Protein 1I2T (pdb70)

Solvent-accessible surface area: 3956 Å² total; per-residue (Å²): 138,106,116,48,24,7,126,168,0,87,64,66,0,73,89,46,45,94,88,79,5,84,112,0,8,32,47,5,46,147,59,53,86,71,67,2,87,76,0,28,91,31,69,103,32,0,111,64,58,0,69,91,5,20,119,101,37,111,79,178,107

Secondary structure (DSSP, 8-state):
-HHHHHHHHHHHHHHH-GGGHHHHHHHHTTS-HHHHHHHHH-HHHHHHHHHHHHHHHHHH-

Foldseek 3Di:
DLVVLLVLQQVLLCVQPVVCRVVLSVVLSVDDPVVSVVLSVDVVSVNVSSVVVVVVVVVVD

Structure (mmCIF, N/CA/C/O backbone):
data_1I2T
#
_entry.id   1I2T
#
_cell.length_a   32.969
_cell.length_b   38.166
_cell.length_c   51.062
_cell.angle_alpha   90.00
_cell.angle_beta   90.00
_cell.angle_gamma   90.00
#
_symmetry.space_group_name_H-M   'P 21 21 21'
#
loop_
_entity.id
_entity.type
_entity.pdbx_description
1 polymer 'HYD PROTEIN'
2 water water
#
loop_
_atom_site.group_PDB
_atom_site.id
_atom_site.type_symbol
_atom_site.label_atom_id
_atom_site.label_alt_id
_atom_site.label_comp_id
_atom_site.label_asym_id
_atom_site.label_entity_id
_atom_site.label_seq_id
_atom_site.pdbx_PDB_ins_code
_atom_site.Cartn_x
_atom_site.Cartn_y
_atom_site.Cartn_z
_atom_site.occupancy
_atom_site.B_iso_or_equiv
_atom_site.auth_seq_id
_atom_site.auth_comp_id
_atom_site.auth_asym_id
_atom_site.auth_atom_id
_atom_site.pdbx_PDB_model_num
ATOM 1 N N . HIS A 1 1 ? 20.310 34.812 22.150 1.00 19.94 1009 HIS A N 1
ATOM 2 C CA . HIS A 1 1 ? 21.696 35.283 22.011 1.00 17.10 1009 HIS A CA 1
ATOM 3 C C . HIS A 1 1 ? 22.323 34.779 20.723 1.00 14.84 1009 HIS A C 1
ATOM 4 O O . HIS A 1 1 ? 22.898 35.517 19.918 1.00 16.87 1009 HIS A O 1
ATOM 11 N N . ARG A 1 2 ? 22.228 33.480 20.447 1.00 16.77 1010 ARG A N 1
ATOM 12 C CA . ARG A 1 2 ? 22.755 32.898 19.213 1.00 15.84 1010 ARG A CA 1
ATOM 13 C C . ARG A 1 2 ? 22.089 33.563 18.008 1.00 14.83 1010 ARG A C 1
ATOM 14 O O . ARG A 1 2 ? 22.716 33.901 16.999 1.00 16.17 1010 ARG A O 1
ATOM 22 N N . GLN A 1 3 ? 20.771 33.790 18.120 1.00 15.91 1011 GLN A N 1
ATOM 23 C CA . GLN A 1 3 ? 20.042 34.486 17.039 1.00 17.93 1011 GLN A CA 1
ATOM 24 C C . GLN A 1 3 ? 20.607 35.870 16.778 1.00 15.60 1011 GLN A C 1
ATOM 25 O O . GLN A 1 3 ? 20.790 36.278 15.625 1.00 18.26 1011 GLN A O 1
ATOM 31 N N . ALA A 1 4 ? 20.882 36.626 17.846 1.00 15.82 1012 ALA A N 1
ATOM 32 C CA . ALA A 1 4 ? 21.345 38.009 17.698 1.00 14.69 1012 ALA A CA 1
ATOM 33 C C . ALA A 1 4 ? 22.728 38.009 17.048 1.00 13.20 1012 ALA A C 1
ATOM 34 O O . ALA A 1 4 ? 23.072 38.836 16.212 1.00 15.77 1012 ALA A O 1
ATOM 36 N N . LEU A 1 5 ? 23.540 37.025 17.453 1.00 13.51 1013 LEU A N 1
ATOM 37 C CA . LEU A 1 5 ? 24.834 36.870 16.769 1.00 12.75 1013 LEU A CA 1
ATOM 38 C C . LEU A 1 5 ? 24.681 36.591 15.288 1.00 12.75 1013 LEU A C 1
ATOM 39 O O . LEU A 1 5 ? 25.375 37.164 14.453 1.00 12.47 1013 LEU A O 1
ATOM 44 N N . GLY A 1 6 ? 23.765 35.688 14.915 1.00 12.71 1014 GLY A N 1
ATOM 45 C CA . GLY A 1 6 ? 23.591 35.334 13.512 1.00 13.21 1014 GLY A CA 1
ATOM 46 C C . GLY A 1 6 ? 23.113 36.505 12.688 1.00 11.32 1014 GLY A C 1
ATOM 47 O O . GLY A 1 6 ? 23.482 36.623 11.510 1.00 12.80 1014 GLY A O 1
ATOM 48 N N . GLU A 1 7 ? 22.305 37.386 13.289 1.00 13.20 1015 GLU A N 1
ATOM 49 C CA . GLU A 1 7 ? 21.818 38.539 12.531 1.00 14.12 1015 GLU A CA 1
ATOM 50 C C . GLU A 1 7 ? 22.949 39.504 12.192 1.00 11.55 1015 GLU A C 1
ATOM 51 O O . GLU A 1 7 ? 22.945 40.161 11.146 1.00 12.42 1015 GLU A O 1
ATOM 57 N N . ARG A 1 8 ? 23.958 39.583 13.060 1.00 10.89 1016 ARG A N 1
ATOM 58 C CA . ARG A 1 8 ? 25.130 40.409 12.838 1.00 10.75 1016 ARG A CA 1
ATOM 59 C C . ARG A 1 8 ? 26.107 39.690 11.915 1.00 9.36 1016 ARG A C 1
ATOM 60 O O . ARG A 1 8 ? 26.810 40.331 11.146 1.00 10.62 1016 ARG A O 1
ATOM 68 N N . LEU A 1 9 ? 26.186 38.360 12.024 1.00 9.82 1017 LEU A N 1
ATOM 69 C CA . LEU A 1 9 ? 27.123 37.606 11.211 1.00 8.36 1017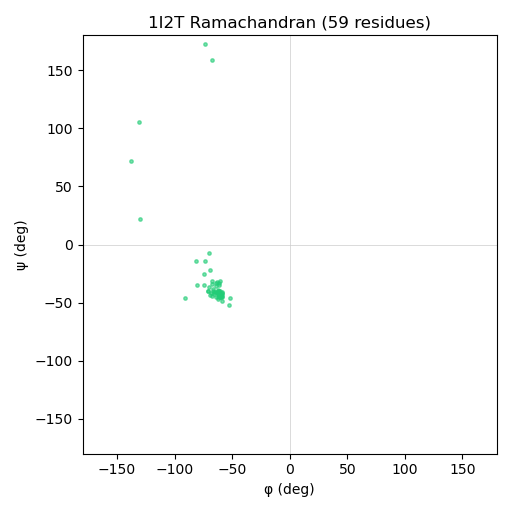 LEU A CA 1
ATOM 70 C C . LEU A 1 9 ? 26.710 37.620 9.743 1.00 7.45 1017 LEU A C 1
ATOM 71 O O . LEU A 1 9 ? 27.573 37.778 8.873 1.00 7.96 1017 LEU A O 1
ATOM 76 N N . TYR A 1 10 ? 25.443 37.435 9.442 1.00 7.69 1018 TYR A N 1
ATOM 77 C CA . TYR A 1 10 ? 25.004 37.229 8.071 1.00 7.94 1018 TYR A CA 1
ATOM 78 C C . TYR A 1 10 ? 25.479 38.309 7.103 1.00 7.24 1018 TYR A C 1
ATOM 79 O O . TYR A 1 10 ? 26.051 37.962 6.064 1.00 7.44 1018 TYR A O 1
ATOM 88 N N . PRO A 1 11 ? 25.283 39.599 7.357 1.00 7.90 1019 PRO A N 1
ATOM 89 C CA . PRO A 1 11 ? 25.739 40.580 6.351 1.00 8.32 1019 PRO A CA 1
ATOM 90 C C . PRO A 1 11 ? 27.248 40.553 6.153 1.00 7.60 1019 PRO A C 1
ATOM 91 O O . PRO A 1 11 ? 27.735 40.804 5.043 1.00 8.68 1019 PRO A O 1
ATOM 95 N N . ARG A 1 12 ? 28.000 40.240 7.217 1.00 7.63 1020 ARG A N 1
ATOM 96 C CA . ARG A 1 12 ? 29.461 40.179 7.072 1.00 7.39 1020 ARG A CA 1
ATOM 97 C C . ARG A 1 12 ? 29.876 38.974 6.245 1.00 7.16 1020 ARG A C 1
ATOM 98 O O . ARG A 1 12 ? 30.790 39.059 5.419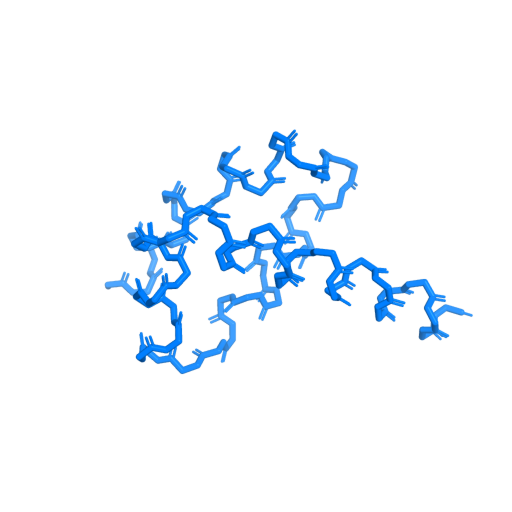 1.00 8.09 1020 ARG A O 1
ATOM 106 N N . VAL A 1 13 ? 29.226 37.837 6.437 1.00 7.10 1021 VAL A N 1
ATOM 107 C CA . VAL A 1 13 ? 29.477 36.655 5.616 1.00 7.52 1021 VAL A CA 1
ATOM 108 C C . VAL A 1 13 ? 29.071 36.925 4.181 1.00 7.47 1021 VAL A C 1
ATOM 109 O O . VAL A 1 13 ? 29.776 36.552 3.253 1.00 9.06 1021 VAL A O 1
ATOM 113 N N . GLN A 1 14 ? 27.939 37.602 4.008 1.00 8.49 1022 GLN A N 1
ATOM 114 C CA . GLN A 1 14 ? 27.430 37.894 2.675 1.00 9.12 1022 GLN A CA 1
ATOM 115 C C . GLN A 1 14 ? 28.391 38.749 1.870 1.00 9.15 1022 GLN A C 1
ATOM 116 O O . GLN A 1 14 ? 28.500 38.573 0.664 1.00 10.92 1022 GLN A O 1
ATOM 122 N N . ALA A 1 15 ? 29.112 39.672 2.524 1.00 8.42 1023 ALA A N 1
ATOM 123 C CA . ALA A 1 15 ? 30.078 40.495 1.815 1.00 9.49 1023 ALA A CA 1
ATOM 124 C C . ALA A 1 15 ? 31.290 39.682 1.351 1.00 10.29 1023 ALA A C 1
ATOM 125 O O . ALA A 1 15 ? 31.980 40.127 0.420 1.00 14.47 1023 ALA A O 1
ATOM 127 N N . MET A 1 16 ? 31.555 38.549 1.983 1.00 9.11 1024 MET A N 1
ATOM 128 C CA . MET A 1 16 ? 32.676 37.676 1.671 1.00 9.70 1024 MET A CA 1
ATOM 129 C C . MET A 1 16 ? 32.335 36.597 0.644 1.00 10.11 1024 MET A C 1
ATOM 130 O O . MET A 1 16 ? 33.105 36.324 -0.278 1.00 14.10 1024 MET A O 1
ATOM 135 N N . GLN A 1 17 ? 31.207 35.937 0.822 1.00 10.26 1025 GLN A N 1
ATOM 136 C CA . GLN A 1 17 ? 30.738 34.836 -0.018 1.00 9.74 1025 GLN A CA 1
ATOM 137 C C . GLN A 1 17 ? 29.248 34.974 -0.286 1.00 9.07 1025 GLN A C 1
ATOM 138 O O . GLN A 1 17 ? 28.394 34.252 0.247 1.00 10.41 1025 GLN A O 1
ATOM 144 N N . PRO A 1 18 ? 28.871 35.943 -1.109 1.00 9.60 1026 PRO A N 1
ATOM 145 C CA . PRO A 1 18 ? 27.437 36.238 -1.247 1.00 10.37 1026 PRO A CA 1
ATOM 146 C C . PRO A 1 18 ? 26.611 35.072 -1.772 1.00 9.09 1026 PRO A C 1
ATOM 147 O O . PRO A 1 18 ? 25.447 34.919 -1.391 1.00 11.25 1026 PRO A O 1
ATOM 151 N N . ALA A 1 19 ? 27.176 34.216 -2.618 1.00 9.80 1027 ALA A N 1
ATOM 152 C CA . ALA A 1 19 ? 26.410 33.129 -3.216 1.00 10.50 1027 ALA A CA 1
ATOM 153 C C . ALA A 1 19 ? 26.115 32.014 -2.215 1.00 9.28 1027 ALA A C 1
ATOM 154 O O . ALA A 1 19 ? 25.253 31.175 -2.494 1.00 11.31 1027 ALA A O 1
ATOM 156 N N . PHE A 1 20 ? 26.802 32.011 -1.081 1.00 8.49 1028 PHE A N 1
ATOM 157 C CA . PHE A 1 20 ? 26.667 30.932 -0.098 1.00 8.99 1028 PHE A CA 1
ATOM 158 C C . PHE A 1 20 ? 26.413 31.520 1.288 1.00 7.81 1028 PHE A C 1
ATOM 159 O O . PHE A 1 20 ? 26.701 30.875 2.294 1.00 8.66 1028 PHE A O 1
ATOM 167 N N . ALA A 1 21 ? 25.911 32.747 1.359 1.00 8.05 1029 ALA A N 1
ATOM 168 C CA . ALA A 1 21 ? 25.898 33.461 2.644 1.00 8.69 1029 ALA A CA 1
ATOM 169 C C . ALA A 1 21 ? 25.063 32.774 3.695 1.00 7.49 1029 ALA A C 1
ATOM 170 O O . ALA A 1 21 ? 25.476 32.668 4.855 1.00 8.42 1029 ALA A O 1
ATOM 172 N N . SER A 1 22 ? 23.848 32.331 3.309 1.00 8.38 1030 SER A N 1
ATOM 173 C CA . SER A 1 22 ? 22.990 31.706 4.312 1.00 9.08 1030 SER A CA 1
ATOM 174 C C . SER A 1 22 ? 23.536 30.334 4.701 1.00 7.90 1030 SER A C 1
ATOM 175 O O . SER A 1 22 ? 23.549 29.959 5.864 1.00 8.94 1030 SER A O 1
ATOM 178 N N . LYS A 1 23 ? 24.022 29.586 3.705 1.00 8.34 1031 LYS A N 1
ATOM 179 C CA . LYS A 1 23 ? 24.588 28.278 4.011 1.00 8.01 1031 LYS A CA 1
ATOM 180 C C . LYS A 1 23 ? 25.754 28.373 4.984 1.00 7.55 1031 LYS A C 1
ATOM 181 O O . LYS A 1 23 ? 25.813 27.667 5.984 1.00 8.66 1031 LYS A O 1
ATOM 187 N N . ILE A 1 24 ? 26.684 29.283 4.688 1.00 7.64 1032 ILE A N 1
ATOM 188 C CA . ILE A 1 24 ? 27.840 29.434 5.571 1.00 6.99 1032 ILE A CA 1
ATOM 189 C C . ILE A 1 24 ? 27.458 30.012 6.925 1.00 6.81 1032 ILE A C 1
ATOM 190 O O . ILE A 1 24 ? 27.953 29.546 7.951 1.00 7.55 1032 ILE A O 1
ATOM 195 N N . THR A 1 25 ? 26.578 31.013 6.947 1.00 7.14 1033 THR A N 1
ATOM 196 C CA . THR A 1 25 ? 26.174 31.544 8.244 1.00 7.20 1033 THR A CA 1
ATOM 197 C C . THR A 1 25 ? 25.564 30.439 9.091 1.00 7.98 1033 THR A C 1
ATOM 198 O O . THR A 1 25 ? 25.859 30.328 10.288 1.00 8.45 1033 THR A O 1
ATOM 202 N N . GLY A 1 26 ? 24.727 29.589 8.490 1.00 8.12 1034 GLY A N 1
ATOM 203 C CA . GLY A 1 26 ? 24.153 28.482 9.229 1.00 9.35 1034 GLY A CA 1
ATOM 204 C C . GLY A 1 26 ? 25.180 27.498 9.762 1.00 8.18 1034 GLY A C 1
ATOM 205 O O . GLY A 1 26 ? 25.057 27.016 10.897 1.00 9.82 1034 GLY A O 1
ATOM 206 N N . MET A 1 27 ? 26.202 27.200 8.971 1.00 7.96 1035 MET A N 1
ATOM 207 C CA . MET A 1 27 ? 27.288 26.352 9.446 1.00 7.95 1035 MET A CA 1
ATOM 208 C C . MET A 1 27 ? 28.001 26.970 10.650 1.00 7.59 1035 MET A C 1
ATOM 209 O O . MET A 1 27 ? 28.295 26.311 11.658 1.00 9.05 1035 MET A O 1
ATOM 214 N N . LEU A 1 28 ? 28.296 28.290 10.569 1.00 7.65 1036 LEU A N 1
ATOM 215 C CA . LEU A 1 28 ? 28.952 28.967 11.692 1.00 7.77 1036 LEU A CA 1
ATOM 216 C C . LEU A 1 28 ? 28.083 28.987 12.936 1.00 7.61 1036 LEU A C 1
ATOM 217 O O . LEU A 1 28 ? 28.595 28.892 14.046 1.00 8.54 1036 LEU A O 1
ATOM 222 N N . LEU A 1 29 ? 26.776 29.129 12.749 1.00 8.08 1037 LEU A N 1
ATOM 223 C CA . LEU A 1 29 ? 25.876 29.190 13.891 1.00 9.41 1037 LEU A CA 1
ATOM 224 C C . LEU A 1 29 ? 25.729 27.866 14.629 1.00 9.60 1037 LEU A C 1
ATOM 225 O O . LEU A 1 29 ? 25.119 27.855 15.710 1.00 12.95 1037 LEU A O 1
ATOM 230 N N . GLU A 1 30 ? 26.277 26.769 14.120 1.00 8.61 1038 GLU A N 1
ATOM 231 C CA . GLU A 1 30 ? 26.323 25.512 14.892 1.00 8.78 1038 GLU A CA 1
ATOM 232 C C . GLU A 1 30 ? 27.480 25.503 15.881 1.00 8.41 1038 GLU A C 1
ATOM 233 O O . GLU A 1 30 ? 27.530 24.635 16.750 1.00 9.40 1038 GLU A O 1
ATOM 239 N N .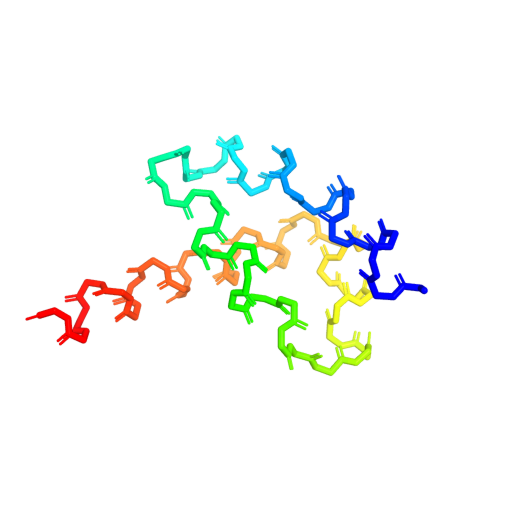 LEU A 1 31 ? 28.429 26.438 15.732 1.00 8.27 1039 LEU A N 1
ATOM 240 C CA . LEU A 1 31 ? 29.667 26.397 16.516 1.00 8.21 1039 LEU A CA 1
ATOM 241 C C . LEU A 1 31 ? 29.450 26.785 17.964 1.00 9.20 1039 LEU A C 1
ATOM 242 O O . LEU A 1 31 ? 28.362 27.212 18.359 1.00 10.59 1039 LEU A O 1
ATOM 247 N N . SER A 1 32 ? 30.507 26.618 18.791 1.00 10.03 1040 SER A N 1
ATOM 248 C CA . SER A 1 32 ? 30.307 26.898 20.210 1.00 11.09 1040 SER A CA 1
ATOM 249 C C . SER A 1 32 ? 30.066 28.380 20.442 1.00 11.82 1040 SER A C 1
ATOM 250 O O . SER A 1 32 ? 30.469 29.250 19.678 1.00 11.77 1040 SER A O 1
ATOM 253 N N . PRO A 1 33 ? 29.454 28.692 21.566 1.00 14.50 1041 PRO A N 1
ATOM 254 C CA . PRO A 1 33 ? 29.303 30.090 21.969 1.00 15.51 1041 PRO A CA 1
ATOM 255 C C . PRO A 1 33 ? 30.618 30.863 21.961 1.00 13.14 1041 PRO A C 1
ATOM 256 O O . PRO A 1 33 ? 30.651 31.989 21.455 1.00 12.90 1041 PRO A O 1
ATOM 260 N N . ALA A 1 34 ? 31.686 30.282 22.513 1.00 13.02 1042 ALA A N 1
ATOM 261 C CA . ALA A 1 34 ? 32.966 30.976 22.550 1.00 13.04 1042 ALA A CA 1
ATOM 262 C C . ALA A 1 34 ? 33.477 31.245 21.143 1.00 11.21 1042 ALA A C 1
ATOM 263 O O . ALA A 1 34 ? 34.000 32.332 20.891 1.00 12.66 1042 ALA A O 1
ATOM 265 N N . GLN A 1 35 ? 33.350 30.287 20.231 1.00 10.69 1043 GLN A N 1
ATOM 266 C CA . GLN A 1 35 ? 33.847 30.496 18.862 1.00 10.56 1043 GLN A CA 1
ATOM 267 C C . GLN A 1 35 ? 32.990 31.517 18.132 1.00 9.56 1043 GLN A C 1
ATOM 268 O O . GLN A 1 35 ? 33.513 32.356 17.395 1.00 9.87 1043 GLN A O 1
ATOM 274 N N . LEU A 1 36 ? 31.681 31.533 18.346 1.00 10.63 1044 LEU A N 1
ATOM 275 C CA . LEU A 1 36 ? 30.858 32.548 17.681 1.00 11.33 1044 LEU A CA 1
ATOM 276 C C . LEU A 1 36 ? 31.242 33.947 18.118 1.00 10.99 1044 LEU A C 1
ATOM 277 O O . LEU A 1 36 ? 31.277 34.874 17.296 1.00 12.17 1044 LEU A O 1
ATOM 282 N N . LEU A 1 37 ? 31.471 34.112 19.416 1.00 10.75 1045 LEU A N 1
ATOM 283 C CA . LEU A 1 37 ? 31.871 35.441 19.899 1.00 11.46 1045 LEU A CA 1
ATOM 284 C C . LEU A 1 37 ? 33.198 35.865 19.302 1.00 10.86 1045 LEU A C 1
ATOM 285 O O . LEU A 1 37 ? 33.401 37.033 18.940 1.00 11.72 1045 LEU A O 1
ATOM 290 N N . LEU A 1 38 ? 34.148 34.918 19.205 1.00 9.78 1046 LEU A N 1
ATOM 291 C CA . LEU A 1 38 ? 35.425 35.243 18.577 1.00 10.38 1046 LEU A CA 1
ATOM 292 C C . LEU A 1 38 ? 35.237 35.706 17.133 1.00 9.59 1046 LEU A C 1
ATOM 293 O O . LEU A 1 38 ? 35.849 36.676 16.704 1.00 11.70 1046 LEU A O 1
ATOM 298 N N . LEU A 1 39 ? 34.384 35.002 16.390 1.00 9.23 1047 LEU A N 1
ATOM 299 C CA . LEU A 1 39 ? 34.159 35.333 14.989 1.00 9.75 1047 LEU A CA 1
ATOM 300 C C . LEU A 1 39 ? 33.489 36.686 14.837 1.00 9.77 1047 LEU A C 1
ATOM 301 O O . LEU A 1 39 ? 33.869 37.462 13.971 1.00 12.08 1047 LEU A O 1
ATOM 306 N N . LEU A 1 40 ? 32.508 37.005 15.683 1.00 8.72 1048 LEU A N 1
ATOM 307 C CA . LEU A 1 40 ? 31.922 38.336 15.568 1.00 10.45 1048 LEU A CA 1
ATOM 308 C C . LEU A 1 40 ? 32.911 39.423 15.967 1.00 9.71 1048 LEU A C 1
ATOM 309 O O . LEU A 1 40 ? 32.901 40.517 15.402 1.00 10.82 1048 LEU A O 1
ATOM 314 N N . ALA A 1 41 ? 33.782 39.148 16.930 1.00 10.09 1049 ALA A N 1
ATOM 315 C CA . ALA A 1 41 ? 34.730 40.160 17.398 1.00 10.69 1049 ALA A CA 1
ATOM 316 C C . ALA A 1 41 ? 35.867 40.407 16.419 1.00 10.38 1049 ALA A C 1
ATOM 317 O O . ALA A 1 41 ? 36.434 41.505 16.410 1.00 12.81 1049 ALA A O 1
ATOM 319 N N . SER A 1 42 ? 36.208 39.442 15.580 1.00 9.93 1050 SER A N 1
ATOM 320 C CA . SER A 1 42 ? 37.375 39.550 14.712 1.00 9.84 1050 SER A CA 1
ATOM 321 C C . SER A 1 42 ? 37.010 39.202 13.278 1.00 8.66 1050 SER A C 1
ATOM 322 O O . SER A 1 42 ? 36.829 38.038 12.930 1.00 9.80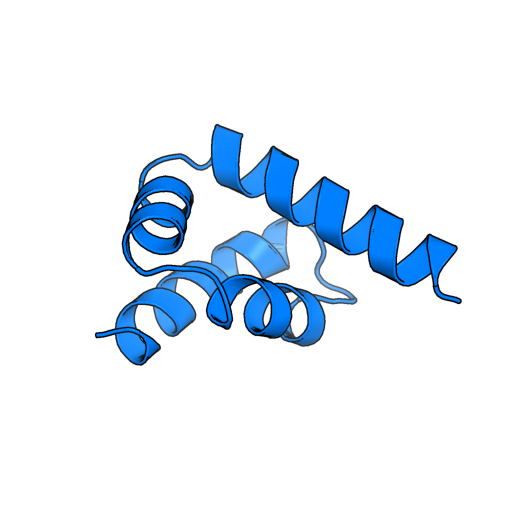 1050 SER A O 1
ATOM 325 N N . GLU A 1 43 ? 36.920 40.238 12.442 1.00 9.47 1051 GLU A N 1
ATOM 326 C CA . GLU A 1 43 ? 36.652 40.032 11.021 1.00 8.90 1051 GLU A CA 1
ATOM 327 C C . GLU A 1 43 ? 37.770 39.211 10.408 1.00 8.75 1051 GLU A C 1
ATOM 328 O O . GLU A 1 43 ? 37.499 38.431 9.484 1.00 9.17 1051 GLU A O 1
ATOM 334 N N . ASP A 1 44 ? 39.009 39.350 10.876 1.00 9.69 1052 ASP A N 1
ATOM 335 C CA . ASP A 1 44 ? 40.090 38.512 10.335 1.00 10.32 1052 ASP A CA 1
ATOM 336 C C . ASP A 1 44 ? 39.821 37.043 10.609 1.00 9.22 1052 ASP A C 1
ATOM 337 O O . ASP A 1 44 ? 39.986 36.199 9.715 1.00 10.75 1052 ASP A O 1
ATOM 342 N N . SER A 1 45 ? 39.441 36.710 11.854 1.00 9.58 1053 SER A N 1
ATOM 343 C CA . SER A 1 45 ? 39.077 35.320 12.156 1.00 9.54 1053 SER A CA 1
ATOM 344 C C . SER A 1 45 ? 37.870 34.862 11.356 1.00 8.03 1053 SER A C 1
ATOM 345 O O . SER A 1 45 ? 37.797 33.730 10.867 1.00 8.71 1053 SER A O 1
ATOM 348 N N . LEU A 1 46 ? 36.870 35.737 11.233 1.00 8.28 1054 LEU A N 1
ATOM 349 C CA . LEU A 1 46 ? 35.683 35.405 10.451 1.00 7.68 1054 LEU A CA 1
ATOM 350 C C . LEU A 1 46 ? 36.041 35.107 8.999 1.00 6.97 1054 LEU A C 1
ATOM 351 O O . LEU A 1 46 ? 35.556 34.117 8.423 1.00 8.04 1054 LEU A O 1
ATOM 356 N N . ARG A 1 47 ? 36.889 35.920 8.389 1.00 8.40 1055 ARG A N 1
ATOM 357 C CA . ARG A 1 47 ? 37.267 35.676 6.977 1.00 9.20 1055 ARG A CA 1
ATOM 358 C C . ARG A 1 47 ? 37.910 34.311 6.813 1.00 8.18 1055 ARG A C 1
ATOM 359 O O . ARG A 1 47 ? 37.603 33.582 5.873 1.00 9.45 1055 ARG A O 1
ATOM 367 N N . ALA A 1 48 ? 38.803 33.947 7.728 1.00 8.18 1056 ALA A N 1
ATOM 368 C CA . ALA A 1 48 ? 39.460 32.641 7.645 1.00 9.49 1056 ALA A CA 1
ATOM 369 C C . ALA A 1 48 ? 38.444 31.520 7.771 1.00 8.01 1056 ALA A C 1
ATOM 370 O O . ALA A 1 48 ? 38.512 30.506 7.072 1.00 9.40 1056 ALA A O 1
ATOM 372 N N . ARG A 1 49 ? 37.476 31.686 8.666 1.00 7.85 1057 ARG A N 1
ATOM 373 C CA . ARG A 1 49 ? 36.507 30.618 8.931 1.00 7.70 1057 ARG A CA 1
ATOM 374 C C . ARG A 1 49 ? 35.490 30.496 7.802 1.00 7.06 1057 ARG A C 1
ATOM 375 O O . ARG A 1 49 ? 35.052 29.379 7.471 1.00 8.11 1057 ARG A O 1
ATOM 383 N N . VAL A 1 50 ? 35.111 31.618 7.199 1.00 7.07 1058 VAL A N 1
ATOM 384 C CA . VAL A 1 50 ? 34.229 31.603 6.037 1.00 7.36 1058 VAL A CA 1
ATOM 385 C C . VAL A 1 50 ? 34.929 30.935 4.867 1.00 6.87 1058 VAL A C 1
ATOM 386 O O . VAL A 1 50 ? 34.323 30.147 4.144 1.00 8.09 1058 VAL A O 1
ATOM 390 N N . ASP A 1 51 ? 36.214 31.244 4.663 1.00 7.99 1059 ASP A N 1
ATOM 391 C CA . ASP A 1 51 ? 36.973 30.554 3.619 1.00 9.86 1059 ASP A CA 1
ATOM 392 C C . ASP A 1 51 ? 37.045 29.046 3.873 1.00 8.37 1059 ASP A C 1
ATOM 393 O O . ASP A 1 51 ? 36.908 28.251 2.940 1.00 9.25 1059 ASP A O 1
ATOM 398 N N . GLU A 1 52 ? 37.226 28.660 5.133 1.00 7.99 1060 GLU A N 1
ATOM 399 C CA . GLU A 1 52 ? 37.255 27.241 5.486 1.00 8.25 1060 GLU A CA 1
ATOM 400 C C . GLU A 1 52 ? 35.925 26.590 5.141 1.00 7.05 1060 GLU A C 1
ATOM 401 O O . GLU A 1 52 ? 35.876 25.485 4.609 1.00 7.91 1060 GLU A O 1
ATOM 407 N N . ALA A 1 53 ? 34.833 27.276 5.488 1.00 7.19 1061 ALA A N 1
ATOM 408 C CA . ALA A 1 53 ? 33.494 26.743 5.208 1.00 7.10 1061 ALA A CA 1
ATOM 409 C C . ALA A 1 53 ? 33.265 26.567 3.713 1.00 7.27 1061 ALA A C 1
ATOM 410 O O . ALA A 1 53 ? 32.724 25.554 3.264 1.00 8.25 1061 ALA A O 1
ATOM 412 N N . MET A 1 54 ? 33.672 27.571 2.936 1.00 7.44 1062 MET A N 1
ATOM 413 C CA . MET A 1 54 ? 33.576 27.484 1.478 1.00 8.31 1062 MET A CA 1
ATOM 414 C C . MET A 1 54 ? 34.382 26.306 0.944 1.00 8.05 1062 MET A C 1
ATOM 415 O O . MET A 1 54 ? 33.905 25.541 0.081 1.00 9.53 1062 MET A O 1
AT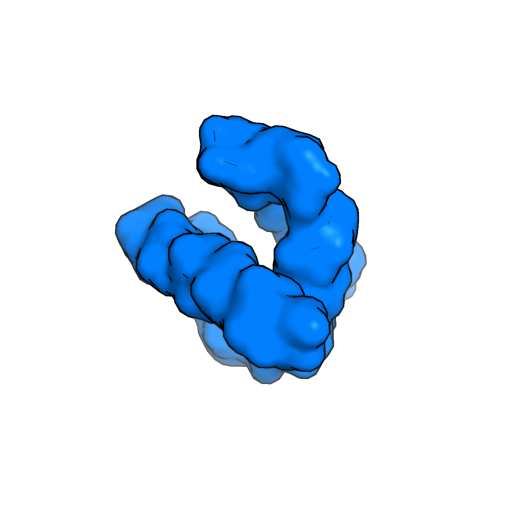OM 420 N N . GLU A 1 55 ? 35.609 26.116 1.438 1.00 8.06 1063 GLU A N 1
ATOM 421 C CA . GLU A 1 55 ? 36.427 24.987 0.999 1.00 8.05 1063 GLU A CA 1
ATOM 422 C C . GLU A 1 55 ? 35.752 23.665 1.354 1.00 8.58 1063 GLU A C 1
ATOM 423 O O . GLU A 1 55 ? 35.802 22.723 0.546 1.00 8.81 1063 GLU A O 1
ATOM 429 N N . LEU A 1 56 ? 35.122 23.572 2.515 1.00 8.37 1064 LEU A N 1
ATOM 430 C CA . LEU A 1 56 ? 34.417 22.344 2.894 1.00 8.64 1064 LEU A CA 1
ATOM 431 C C . LEU A 1 56 ? 33.203 22.102 1.998 1.00 9.20 1064 LEU A C 1
ATOM 432 O O . LEU A 1 56 ? 32.947 20.968 1.617 1.00 11.23 1064 LEU A O 1
ATOM 437 N N . ILE A 1 57 ? 32.470 23.164 1.671 1.00 9.34 1065 ILE A 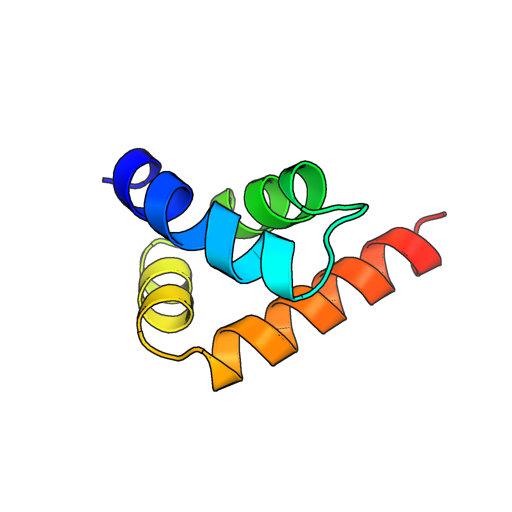N 1
ATOM 438 C CA . ILE A 1 57 ? 31.320 22.988 0.776 1.00 11.31 1065 ILE A CA 1
ATOM 439 C C . ILE A 1 57 ? 31.774 22.406 -0.553 1.00 11.52 1065 ILE A C 1
ATOM 440 O O . ILE A 1 57 ? 31.179 21.508 -1.126 1.00 14.35 1065 ILE A O 1
ATOM 445 N N . ILE A 1 58 ? 32.870 22.946 -1.104 1.00 10.54 1066 ILE A N 1
ATOM 446 C CA . ILE A 1 58 ? 33.359 22.465 -2.398 1.00 11.82 1066 ILE A CA 1
ATOM 447 C C . ILE A 1 58 ? 33.884 21.049 -2.296 1.00 11.62 1066 ILE A C 1
ATOM 448 O O . ILE A 1 58 ? 33.585 20.193 -3.141 1.00 14.29 1066 ILE A O 1
ATOM 453 N N . ALA A 1 59 ? 34.660 20.755 -1.257 1.00 10.27 1067 ALA A N 1
ATOM 454 C CA . ALA A 1 59 ? 35.231 19.424 -1.099 1.00 11.32 1067 ALA A CA 1
ATOM 455 C C . ALA A 1 59 ? 34.151 18.365 -0.907 1.00 14.72 1067 ALA A C 1
ATOM 456 O O . ALA A 1 59 ? 34.246 17.294 -1.514 1.00 15.47 1067 ALA A O 1
ATOM 458 N N . HIS A 1 60 ? 33.166 18.657 -0.054 1.00 16.27 1068 HIS A N 1
ATOM 459 C CA . HIS A 1 60 ? 32.101 17.680 0.203 1.00 21.60 1068 HIS A CA 1
ATOM 460 C C . HIS A 1 60 ? 31.413 17.370 -1.118 1.00 26.04 1068 HIS A C 1
ATOM 461 O O . HIS A 1 60 ? 31.102 16.214 -1.407 1.00 29.80 1068 HIS A O 1
ATOM 468 N N . GLY A 1 61 ? 31.182 18.397 -1.924 1.00 29.48 1069 GLY A N 1
ATOM 469 C CA . GLY A 1 61 ? 30.607 18.240 -3.245 1.00 34.68 1069 GLY A CA 1
ATOM 470 C C . GLY A 1 61 ? 31.448 17.353 -4.143 1.00 34.31 1069 GLY A C 1
ATOM 471 O O . GLY A 1 61 ? 30.915 16.441 -4.793 1.00 43.66 1069 GLY A O 1
#

Radius of gyration: 10.55 Å; Cα contacts (8 Å, |Δi|>4): 39; chains: 1; bounding box: 20×23×26 Å

Organism: Homo sapiens (NCBI:txid9606)

Sequence (61 aa):
HRQALGERLYPRVQAMQPAFASKITGMLLELSPAQLLLLLASEDSLRARVDEAMELIIAHG

InterPro domains:
  IPR000569 HECT domain [PF00632] (2501-2798)
  IPR000569 HECT domain [PS50237] (2504-2799)
  IPR000569 HECT domain [SM00119] (2432-2799)
  IPR002004 Polyadenylate-binding protein/Hyperplastic disc protein, C-terminal [PF00658] (2392-2449)
  IPR002004 Polyadenylate-binding protein/Hyperplastic disc protein, C-terminal [PS51309] (2377-2454)
  IPR002004 Polyadenylate-binding protein/Hyperplastic disc protein, C-terminal [SM00517] (2389-2452)
  IPR003126 Zinc 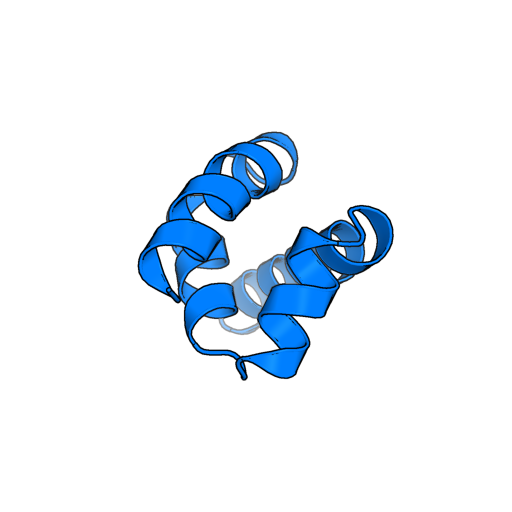finger, UBR-type [PS51157] (1177-1245)
  IPR003126 Zinc finger, UBR-type [SM00396] (1177-1244)
  IPR009091 Regulator of chromosome condensation 1/beta-lactamase-inhibitor protein II [G3DSA:2.130.10.30] (329-535)
  IPR009091 Regulator of chromosome condensation 1/beta-lactamase-inhibitor protein II [SSF50985] (361-496)
  IPR024725 E3 ubiquitin-protein ligase UBR5, ubiquitin-associated domain [PF11547] (179-230)
  IPR024725 E3 ubiquitin-protein ligase UBR5, ubiquitin-associated domain [cd14423] (184-230)
  IPR035983 HECT, E3 ligase catalytic domain [SSF56204] (2247-2792)
  IPR036053 PABC (PABP) domain [SSF63570] (2360-2458)
  IPR047503 E3 ubiquitin-protein ligase UBR5, UBR-box [cd19675] (1171-1246)

GO terms:
  GO:0034450 ubiquitin-ubiquitin ligase activity (F, IDA)
  GO:0048471 perinuclear region of cytoplasm (C, IDA)
  GO:0010628 positive regulation of gene expression (P, IDA)
  GO:0032991 protein-containing complex (C, IDA)
  GO:0005634 nucleus (C, IDA)
  GO:0050847 progesterone receptor signaling pathway (P, IDA)
  GO:0006974 DNA damage response (P, IDA)
  GO:0005515 protein binding (F, IPI)
  GO:0061630 ubiquitin protein ligase activity (F, IDA)
  GO:0035519 protein K29-linked ubiquitination (P, IDA)
  GO:0000785 chromatin (C, IDA)
  GO:0005737 cytoplasm (C, IDA)
  GO:0043161 proteasome-mediated ubiquitin-dependent protein catabolic process (P, IDA)
  GO:0043130 ubiquitin binding (F, IDA)
  GO:0140455 cytoplasm protein quality control (P, IDA)
  GO:0141198 protein branched polyubiquitination (P, IDA)
  GO:0071629 cytoplasm protein quality control by the ubiquitin-proteasome system (P, IDA)
  GO:0071630 nuclear protein quality control by the ubiquitin-proteasome system (P, IDA)
  GO:0070936 protein K48-linked ubiquitination (P, IDA)
  GO:0070979 protein K11-linked ubiquitination (P, IDA)

Nearest PDB structures (foldseek):
  1i2t-assembly1_A  TM=1.017E+00  e=2.464E-08  Homo sapiens
  3ktr-assembly1_A  TM=9.654E-01  e=2.481E-04  Homo sapiens
  3kut-assembly2_B  TM=9.619E-01  e=4.379E-04  Homo sapiens
  8smo-assembly1_A  TM=9.642E-01  e=5.293E-04  Homo sapiens
  4ive-assembly1_A  TM=9.609E-01  e=4.665E-04  Homo sapiens

CATH classification: 1.10.1900.10

B-factor: mean 19.78, std 15.42, range [5.27, 72.78]

=== Feature glossary ===
Key to the feature types in this record:

Secondary structure (8-state, DSSP). Secondary structure is the local, repeating backbone conformation. DSSP classifies it into eight states by reading the hydrogen-bond network: three helix types (H, G, I), two β types (E, B), two non-regular types (T, S), and unstructured coil (-).

Backbone torsions (φ/ψ). Backbone dihedral angles. Every residue except chain termini has a φ (preceding-C → N → Cα → C) and a ψ (N → Cα → C → next-N). They are reported in degrees following the IUPAC sign convention. Secondary structure is essentially a statement about which (φ, ψ) basin each residue occupies.

Predicted aligned er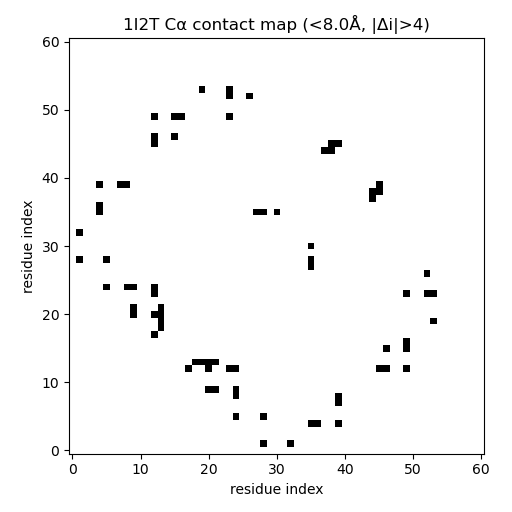ror. Predicted Aligned Error (PAE) is an AlphaFold confidence matrix: entry (i, j) is the expected error in the position of residue j, in ångströms, when the prediction is superimposed on the true structure at residue i. Low PAE within a block of residues means that block is internally rigid and well-predicted; high PAE between two blocks means their relative placement is uncertain even if each block individually is confident.

B-factor. B-factor (Debye–Waller factor) reflects atomic displacement in the crystal lattice. It is an experimental observable (units Å²), not a prediction; low values mean the atom is pinned down, high values mean it moves or is heterogeneous across the crystal.

Secondary structure (3-state, P-SEA). Three-state secondary structure (P-SEA) collapses the eight DSSP classes into helix (a), strand (b), and coil (c). P-SEA assigns these from Cα geometry alone — distances and angles — without requiring backbone oxygens, so it works on any Cα trace.

Sequence. Primary structure: the covalent order of the twenty standard amino acids along the backbone. Two proteins with the same sequence will (almost always) fold to the same structure; two with 30% identity often share a fold but not the details.

pLDDT. pLDDT is the predicted lDDT-Cα score: AlphaFold's confidence that the local environment of each residue (all inter-atomic distances within 15 Å) is correctly placed. It is a per-residue number between 0 and 100, with higher meaning more reliable.

InterPro / GO / CATH / organism. Functional annotations link the protein to curated databases. InterPro entries identify conserved domains and families by matching the sequence against member-database signatures (Pfam, PROSITE, CDD, …). Gene Ontology (GO) terms describe molecular function, biological process, and cellular component in a controlled vocabulary. CATH places the structure in a hierarchical fold classification (Class/Architecture/Topology/Homologous-superfamily). The organism is the source species.

Contact-map, Ramachandran, and PAE plots. Three diagnostic plots accompany the record. The Cα contact map visualizes the tertiary structure as a 2D adjacency matrix (8 Å cutoff, sequence-local contacts suppressed). The Ramachandran plot shows the distribution of backbone (φ, ψ) torsions, with points in the α and β basins reflecting secondary structure content. The PAE plot shows AlphaFold's inter-residue confidence as a color matrix.

mmCIF coordinates. The mmCIF table is the protein's shape written out atom by atom. For each backbone N, Cα, C, and carbonyl O, it records an (x, y, z) coordinate triple in Å plus the residue type, chain letter, and residue number.

Radius of gyration, Cα contacts, bounding box. Three whole-structure scalars: the radius of gyration (RMS distance of Cα from centroid, in Å), the count of Cα–Cα contacts (pairs closer than 8 Å and separated by more than four residues in sequence — i.e. tertiary, not local, contacts), and the bounding-box dimensions. Together they distinguish compact globular folds from extended fibres or disordered chains.

Foldseek 3Di. The Foldseek 3Di string encodes local tertiary geometry as a 20-letter alphabet — one character per residue — derived from the relative positions of nearby Cα atoms. Unlike the amino-acid sequence, 3Di is a direct function of the 3D structure, so two proteins with the same fold have similar 3Di strings even at low sequence identity.

Rendered structure images. Six rendered views show the 3D structure from the faces of a cube — i.e. along ±x, ±y, ±z. Rendering representation is drawn randomly per protein from cartoon (secondary-structure ribbons), sticks (backbone bonds), or molecular surface; coloring is either N→C rainbow (blue at the N-terminus through red at the C-terminus) or one color per chain.

Nearest PDB structures. The Foldseek neighbor list gives the closest experimentally determined structures in the PDB, ranked by structural alignment. TM-score near 1 means near-identical fold; near 0.3 means only rough topology match. This is how one finds what a novel AlphaFold prediction most resembles in the solved-structure universe.

Solvent-accessible surface area. SASA measures how much of the protein is reachable by solvent. It is computed by rolling a water-sized probe over the atomic surface and summing the exposed area (Å²). Per-residue SASA distinguishes core (buried, low SASA) from surface (exposed, high SASA) residues; total SASA is a whole-molecule size measure.